Protein AF-A0A7K3YGV4-F1 (afdb_monomer)

Foldseek 3Di:
DQDQDVVQLVVLLVVLVPDDLVNQDDCCVVDVVVVVVVSVVSSVVSNVVRVCVSPPDDDDADAQLQPRHRDDPPDQADPPPRQGPDLVSLLVVVLQVVQVVVPHGSPDPVSVVVVVVCCVVPVPVSSVNSVCSNCVSHD

pLDDT: mean 88.01, std 10.4, range [35.41, 97.44]

Solvent-accessible surface area (backbone atoms only — not comparable to full-atom values): 8085 Å² total; per-residue (Å²): 130,71,76,69,60,61,67,60,50,50,50,53,41,48,63,57,69,64,68,50,82,86,74,51,59,76,65,30,74,80,32,67,68,55,41,52,53,51,50,53,52,49,40,53,47,48,53,46,52,54,52,52,58,43,63,52,77,76,82,77,68,56,56,39,72,67,76,62,50,77,44,60,97,83,53,49,48,39,90,88,78,62,48,31,69,38,69,68,42,23,45,52,51,50,45,45,49,54,21,53,76,72,76,52,52,62,85,37,66,70,53,45,53,52,50,50,48,48,47,70,78,37,48,68,62,47,51,52,52,32,45,51,60,46,49,73,27,67,128

Nearest PDB structures (foldseek):
  7xa2-assembly1_A-2  TM=2.616E-01  e=6.947E+00  Thermotoga maritima
  1c20-assembly1_A  TM=2.516E-01  e=6.573E+00  Drosophila melanogaster

Secondary structure (DSSP, 8-state):
-----HHHHHHHHHHHHT--GGG--GGGGT-HHHHHHHHHHHHHHHHHHHHHHHHSPPPPPPB-TTT-PBPPTT-SB-TTT--BSSHHHHHHHHHHHHHHHTT--TT-HHHHHHHHHHHHH-HHHHHHHHHHHHHTT--

Structure (mmCIF, N/CA/C/O backbone):
data_AF-A0A7K3YGV4-F1
#
_entry.id   AF-A0A7K3YGV4-F1
#
loop_
_atom_site.group_PDB
_atom_site.id
_atom_site.type_symbol
_atom_site.label_atom_id
_atom_site.label_alt_id
_atom_site.label_comp_id
_atom_site.label_asym_id
_atom_site.label_entity_id
_atom_site.label_seq_id
_atom_site.pdbx_PDB_ins_code
_atom_site.Cartn_x
_atom_site.Cartn_y
_atom_site.Cartn_z
_atom_site.occupancy
_atom_site.B_iso_or_equiv
_atom_site.auth_seq_id
_atom_site.auth_comp_id
_atom_site.auth_asym_id
_atom_site.auth_atom_id
_atom_site.pdbx_PDB_model_num
ATOM 1 N N . MET A 1 1 ? 3.813 -19.731 -18.645 1.00 57.69 1 MET A N 1
ATOM 2 C CA . MET A 1 1 ? 4.050 -18.917 -19.850 1.00 57.69 1 MET A CA 1
ATOM 3 C C . MET A 1 1 ? 3.757 -17.504 -19.403 1.00 57.69 1 MET A C 1
ATOM 5 O O . MET A 1 1 ? 2.639 -17.283 -18.956 1.00 57.69 1 MET A O 1
ATOM 9 N N . THR A 1 2 ? 4.775 -16.653 -19.318 1.00 68.69 2 THR A N 1
ATOM 10 C CA . THR A 1 2 ? 4.606 -15.238 -18.969 1.00 68.69 2 THR A CA 1
ATOM 11 C C . THR A 1 2 ? 3.756 -14.590 -20.057 1.00 68.69 2 THR A C 1
ATOM 13 O O . THR A 1 2 ? 3.995 -14.826 -21.244 1.00 68.69 2 THR A O 1
ATOM 16 N N . ASP A 1 3 ? 2.697 -13.891 -19.657 1.00 82.81 3 ASP A N 1
ATOM 17 C CA . ASP A 1 3 ? 1.787 -13.242 -20.598 1.00 82.81 3 ASP A CA 1
ATOM 18 C C . ASP A 1 3 ? 2.362 -11.866 -20.923 1.00 82.81 3 ASP A C 1
ATOM 20 O O . ASP A 1 3 ? 2.291 -10.939 -20.120 1.00 82.81 3 ASP A O 1
ATOM 24 N N . ILE A 1 4 ? 3.048 -11.776 -22.059 1.00 86.88 4 ILE A N 1
ATOM 25 C CA . ILE A 1 4 ? 3.662 -10.531 -22.510 1.00 86.88 4 ILE A CA 1
ATOM 26 C C . ILE A 1 4 ? 2.614 -9.759 -23.299 1.00 86.88 4 ILE A C 1
ATOM 28 O O . ILE A 1 4 ? 2.147 -10.222 -24.343 1.00 86.88 4 ILE A O 1
ATOM 32 N N . ASP A 1 5 ? 2.305 -8.545 -22.852 1.00 89.06 5 ASP A N 1
ATOM 33 C CA . ASP A 1 5 ? 1.502 -7.624 -23.646 1.00 89.06 5 ASP A CA 1
ATOM 34 C C . ASP A 1 5 ? 2.326 -7.073 -24.821 1.00 89.06 5 ASP A C 1
ATOM 36 O O . ASP A 1 5 ? 3.120 -6.134 -24.700 1.00 89.06 5 ASP A O 1
ATOM 40 N N . PHE A 1 6 ? 2.110 -7.663 -25.997 1.00 90.00 6 PHE A N 1
ATOM 41 C CA . PHE A 1 6 ? 2.748 -7.233 -27.236 1.00 90.00 6 PHE A CA 1
ATOM 42 C C . PHE A 1 6 ? 2.400 -5.789 -27.626 1.00 90.00 6 PHE A C 1
ATOM 44 O O . PHE A 1 6 ? 3.205 -5.151 -28.301 1.00 90.00 6 PHE A O 1
ATOM 51 N N . GLY A 1 7 ? 1.249 -5.250 -27.209 1.00 91.69 7 GLY A N 1
ATOM 52 C CA . GLY A 1 7 ? 0.890 -3.852 -27.457 1.00 91.69 7 GLY A CA 1
ATOM 53 C C . GLY A 1 7 ? 1.814 -2.892 -26.707 1.00 91.69 7 GLY A C 1
ATOM 54 O O . GLY A 1 7 ? 2.373 -1.969 -27.308 1.00 91.69 7 GLY A O 1
ATOM 55 N N . THR A 1 8 ? 2.048 -3.161 -25.421 1.00 90.06 8 THR A N 1
ATOM 56 C CA . THR A 1 8 ? 3.025 -2.434 -24.596 1.00 90.06 8 THR A CA 1
ATOM 57 C C . THR A 1 8 ? 4.443 -2.570 -25.151 1.00 90.06 8 THR A C 1
ATOM 59 O O . THR A 1 8 ? 5.137 -1.565 -25.305 1.00 90.06 8 THR A O 1
ATOM 62 N N . LEU A 1 9 ? 4.857 -3.782 -25.541 1.00 93.06 9 LEU A N 1
ATOM 63 C CA . LEU A 1 9 ? 6.179 -4.015 -26.131 1.00 93.06 9 LEU A CA 1
ATOM 64 C C . LEU A 1 9 ? 6.393 -3.210 -27.420 1.00 93.06 9 LEU A C 1
ATOM 66 O O . LEU A 1 9 ? 7.415 -2.543 -27.569 1.00 93.06 9 LEU A O 1
ATOM 70 N N . ILE A 1 10 ? 5.437 -3.268 -28.353 1.00 93.88 10 ILE A N 1
ATOM 71 C CA . ILE A 1 10 ? 5.524 -2.542 -29.626 1.00 93.88 10 ILE A CA 1
ATOM 72 C C . ILE A 1 10 ? 5.595 -1.038 -29.371 1.00 93.88 10 ILE A C 1
ATOM 74 O O . ILE A 1 10 ? 6.416 -0.367 -29.987 1.00 93.88 10 ILE A O 1
ATOM 78 N N . THR A 1 11 ? 4.785 -0.518 -28.448 1.00 92.62 11 THR A N 1
ATOM 79 C CA . THR A 1 11 ? 4.778 0.911 -28.103 1.00 92.62 11 THR A CA 1
ATOM 80 C C . THR A 1 11 ? 6.129 1.345 -27.534 1.00 92.62 11 THR A C 1
ATOM 82 O O . THR A 1 11 ? 6.739 2.268 -28.063 1.00 92.62 11 THR A O 1
ATOM 85 N N . ALA A 1 12 ? 6.657 0.616 -26.543 1.00 89.19 12 ALA A N 1
ATOM 86 C CA . ALA A 1 12 ? 7.948 0.916 -25.921 1.00 89.19 12 ALA A CA 1
ATOM 87 C C . ALA A 1 12 ? 9.115 0.883 -26.921 1.00 89.19 12 ALA A C 1
ATOM 89 O O . ALA A 1 12 ? 10.028 1.705 -26.845 1.00 89.19 12 ALA A O 1
ATOM 90 N N . VAL A 1 13 ? 9.089 -0.059 -27.870 1.00 91.88 13 VAL A N 1
ATOM 91 C CA . VAL A 1 13 ? 10.086 -0.123 -28.943 1.00 91.88 13 VAL A CA 1
ATOM 92 C C . VAL A 1 13 ? 9.915 1.052 -29.898 1.00 91.88 13 VAL A C 1
ATOM 94 O O . VAL A 1 13 ? 10.891 1.747 -30.154 1.00 91.88 13 VAL A O 1
ATOM 97 N N . VAL A 1 14 ? 8.706 1.300 -30.409 1.00 91.50 14 VAL A N 1
ATOM 98 C CA . VAL A 1 14 ? 8.433 2.372 -31.380 1.00 91.50 14 VAL A CA 1
ATOM 99 C C . VAL A 1 14 ? 8.782 3.751 -30.818 1.00 91.50 14 VAL A C 1
ATOM 101 O O . VAL A 1 14 ? 9.344 4.562 -31.548 1.00 91.50 14 VAL A O 1
ATOM 104 N N . ASP A 1 15 ? 8.531 4.001 -29.534 1.00 88.38 15 ASP A N 1
ATOM 105 C CA . ASP A 1 15 ? 8.928 5.244 -28.866 1.00 88.38 15 ASP A CA 1
ATOM 106 C C . ASP A 1 15 ? 10.445 5.463 -28.928 1.00 88.38 15 ASP A C 1
ATOM 108 O O . ASP A 1 15 ? 10.899 6.561 -29.241 1.00 88.38 15 ASP A O 1
ATOM 112 N N . GLU A 1 16 ? 11.238 4.409 -28.728 1.00 88.38 16 GLU A N 1
ATOM 113 C CA . GLU A 1 16 ? 12.695 4.475 -28.869 1.00 88.38 16 GLU A CA 1
ATOM 114 C C . GLU A 1 16 ? 13.137 4.536 -30.347 1.00 88.38 16 GLU A C 1
ATOM 116 O O . GLU A 1 16 ? 14.118 5.204 -30.680 1.00 88.38 16 GLU A O 1
ATOM 121 N N . MET A 1 17 ? 12.389 3.890 -31.258 1.00 85.19 17 MET A N 1
ATOM 122 C CA . MET A 1 17 ? 12.588 3.971 -32.716 1.00 85.19 17 MET A CA 1
ATOM 123 C C . MET A 1 17 ? 12.379 5.382 -33.273 1.00 85.19 17 MET A C 1
ATOM 125 O O . MET A 1 17 ? 13.014 5.747 -34.261 1.00 85.19 17 MET A O 1
ATOM 129 N N . ASN A 1 18 ? 11.519 6.179 -32.638 1.00 84.44 18 ASN A N 1
ATOM 130 C CA . ASN A 1 18 ? 11.187 7.542 -33.052 1.00 84.44 18 ASN A CA 1
ATOM 131 C C . ASN A 1 18 ? 12.241 8.590 -32.649 1.00 84.44 18 ASN A C 1
ATOM 133 O O . ASN A 1 18 ? 11.965 9.787 -32.735 1.00 84.44 18 ASN A O 1
ATOM 137 N N . CYS A 1 19 ? 13.446 8.160 -32.260 1.00 70.69 19 CYS A N 1
ATOM 138 C CA . CYS A 1 19 ? 14.567 9.045 -31.969 1.00 70.69 19 CYS A CA 1
ATOM 139 C C . CYS A 1 19 ? 14.876 9.972 -33.161 1.00 70.69 19 CYS A C 1
ATOM 141 O O . CYS A 1 19 ? 15.099 9.547 -34.299 1.00 70.69 19 CYS A O 1
ATOM 143 N N . THR A 1 20 ? 14.881 11.267 -32.885 1.00 74.81 20 THR A N 1
ATOM 144 C CA . THR A 1 20 ? 15.092 12.360 -33.829 1.00 74.81 20 THR A CA 1
ATOM 145 C C . THR A 1 20 ? 16.536 12.856 -33.785 1.00 74.81 20 THR A C 1
ATOM 147 O O . THR A 1 20 ? 17.250 12.706 -32.795 1.00 74.81 20 THR A O 1
ATOM 150 N N . THR A 1 21 ? 16.985 13.539 -34.841 1.00 68.50 21 THR A N 1
ATOM 151 C CA . THR A 1 21 ? 18.317 14.171 -34.869 1.00 68.50 21 THR A CA 1
ATOM 152 C C . THR A 1 21 ? 18.523 15.207 -33.758 1.00 68.50 21 THR A C 1
ATOM 154 O O . THR A 1 21 ? 19.659 15.442 -33.358 1.00 68.50 21 THR A O 1
ATOM 157 N N . SER A 1 22 ? 17.446 15.794 -33.224 1.00 75.88 22 SER A N 1
ATOM 158 C CA . SER A 1 22 ? 17.471 16.694 -32.061 1.00 75.88 22 SER A CA 1
ATOM 159 C C . SER A 1 22 ? 17.829 16.016 -30.735 1.00 75.88 22 SER A C 1
ATOM 161 O O . SER A 1 22 ? 18.135 16.716 -29.774 1.00 75.88 22 SER A O 1
ATOM 163 N N . GLU A 1 23 ? 17.800 14.685 -30.669 1.00 78.56 23 GLU A N 1
ATOM 164 C CA . GLU A 1 23 ? 18.091 13.900 -29.460 1.00 78.56 23 GLU A CA 1
ATOM 165 C C . GLU A 1 23 ? 19.508 13.301 -29.460 1.00 78.56 23 GLU A C 1
ATOM 167 O O . GLU A 1 23 ? 19.895 12.599 -28.516 1.00 78.56 23 GLU A O 1
ATOM 172 N N . LEU A 1 24 ? 20.289 13.592 -30.506 1.00 82.56 24 LEU A N 1
ATOM 173 C CA . LEU A 1 24 ? 21.719 13.306 -30.579 1.00 82.56 24 LEU A CA 1
ATOM 174 C C . LEU A 1 24 ? 22.493 14.325 -29.739 1.00 82.56 24 LEU A C 1
ATOM 176 O O . LEU A 1 24 ? 22.251 15.529 -29.835 1.00 82.56 24 LEU A O 1
ATOM 180 N N . PHE A 1 25 ? 23.459 13.861 -28.947 1.00 79.44 25 PHE A N 1
ATOM 181 C CA . PHE A 1 25 ? 24.257 14.737 -28.089 1.00 79.44 25 PHE A CA 1
ATOM 182 C C . PHE A 1 25 ? 25.757 14.460 -28.209 1.00 79.44 25 PHE A C 1
ATOM 184 O O . PHE A 1 25 ? 26.196 13.323 -28.362 1.00 79.44 25 PHE A O 1
ATOM 191 N N . GLY A 1 26 ? 26.562 15.520 -28.084 1.00 86.56 26 GLY A N 1
ATOM 192 C CA . GLY A 1 26 ? 28.023 15.421 -28.082 1.00 86.56 26 GLY A CA 1
ATOM 193 C C . GLY A 1 26 ? 28.565 14.770 -29.354 1.00 86.56 26 GLY A C 1
ATOM 194 O O . GLY A 1 26 ? 28.186 15.152 -30.462 1.00 86.56 26 GLY A O 1
ATOM 195 N N . ASP A 1 27 ? 29.427 13.772 -29.177 1.00 85.44 27 ASP A N 1
ATOM 196 C CA . ASP A 1 27 ? 30.122 13.080 -30.266 1.00 85.44 27 ASP A CA 1
ATOM 197 C C . ASP A 1 27 ? 29.158 12.344 -31.218 1.00 85.44 27 ASP A C 1
ATOM 199 O O . ASP A 1 27 ? 29.502 12.102 -32.373 1.00 85.44 27 ASP A O 1
ATOM 203 N N . GLU A 1 28 ? 27.921 12.064 -30.787 1.00 83.25 28 GLU A N 1
ATOM 204 C CA . GLU A 1 28 ? 26.877 11.419 -31.600 1.00 83.25 28 GLU A CA 1
ATOM 205 C C . GLU A 1 28 ? 26.431 12.276 -32.792 1.00 83.25 28 GLU A C 1
ATOM 207 O O . GLU A 1 28 ? 25.961 11.739 -33.793 1.00 83.25 28 GLU A O 1
ATOM 212 N N . LEU A 1 29 ? 26.589 13.604 -32.710 1.00 82.25 29 LEU A N 1
ATOM 213 C CA . LEU A 1 29 ? 26.282 14.522 -33.815 1.00 82.25 29 LEU A CA 1
ATOM 214 C C . LEU A 1 29 ? 27.289 14.404 -34.966 1.00 82.25 29 LEU A C 1
ATOM 216 O O . LEU A 1 29 ? 26.984 14.774 -36.099 1.00 82.25 29 LEU A O 1
ATOM 220 N N . THR A 1 30 ? 28.496 13.924 -34.669 1.00 85.69 30 THR A N 1
ATOM 221 C CA . THR A 1 30 ? 29.618 13.852 -35.613 1.00 85.69 30 THR A CA 1
ATOM 222 C C . THR A 1 30 ? 30.032 12.423 -35.953 1.00 85.69 30 THR A C 1
ATOM 224 O O . THR A 1 30 ? 30.677 12.217 -36.978 1.00 85.69 30 THR A O 1
ATOM 227 N N . ASP A 1 31 ? 29.643 11.448 -35.128 1.00 88.81 31 ASP A N 1
ATOM 228 C CA . ASP A 1 31 ? 29.902 10.021 -35.308 1.00 88.81 31 ASP A CA 1
ATOM 229 C C . ASP A 1 31 ? 28.579 9.223 -35.313 1.00 88.81 31 ASP A C 1
ATOM 231 O O . ASP A 1 31 ? 28.035 8.888 -34.251 1.00 88.81 31 ASP A O 1
ATOM 235 N N . PRO A 1 32 ? 28.053 8.881 -36.506 1.00 85.12 32 PRO A N 1
ATOM 236 C CA . PRO A 1 32 ? 26.834 8.089 -36.648 1.00 85.12 32 PRO A CA 1
ATOM 237 C C . PRO A 1 32 ? 26.910 6.710 -35.980 1.00 85.12 32 PRO A C 1
ATOM 239 O O . PRO A 1 32 ? 25.883 6.192 -35.536 1.00 85.12 32 PRO A O 1
ATOM 242 N N . ASP A 1 33 ? 28.101 6.115 -35.859 1.00 89.06 33 ASP A N 1
ATOM 243 C CA . ASP A 1 33 ? 28.248 4.804 -35.225 1.00 89.06 33 ASP A CA 1
ATOM 244 C C . ASP A 1 33 ? 27.963 4.886 -33.723 1.00 89.06 33 ASP A C 1
ATOM 246 O O . ASP A 1 33 ? 27.441 3.936 -33.128 1.00 89.06 33 ASP A O 1
ATOM 250 N N . LEU A 1 34 ? 28.280 6.020 -33.090 1.00 87.38 34 LEU A N 1
ATOM 251 C CA . LEU A 1 34 ? 27.977 6.249 -31.682 1.00 87.38 34 LEU A CA 1
ATOM 252 C C . LEU A 1 34 ? 26.469 6.424 -31.457 1.00 87.38 34 LEU A C 1
ATOM 254 O O . LEU A 1 34 ? 25.920 5.806 -30.539 1.00 87.38 34 LEU A O 1
ATOM 258 N N . ALA A 1 35 ? 25.795 7.161 -32.344 1.00 84.75 35 ALA A N 1
ATOM 259 C CA . ALA A 1 35 ? 24.340 7.308 -32.334 1.00 84.75 35 ALA A CA 1
ATOM 260 C C . ALA A 1 35 ? 23.633 5.946 -32.470 1.00 84.75 35 ALA A C 1
ATOM 262 O O . ALA A 1 35 ? 22.765 5.604 -31.663 1.00 84.75 35 ALA A O 1
ATOM 263 N N . VAL A 1 36 ? 24.068 5.110 -33.421 1.00 87.50 36 VAL A N 1
ATOM 264 C CA . VAL A 1 36 ? 23.529 3.752 -33.625 1.00 87.50 36 VAL A CA 1
ATOM 265 C C . VAL A 1 36 ? 23.784 2.849 -32.411 1.00 87.50 36 VAL A C 1
ATOM 267 O O . VAL A 1 36 ? 22.912 2.073 -32.012 1.00 87.50 36 VAL A O 1
ATOM 270 N N . LYS A 1 37 ? 24.958 2.943 -31.772 1.00 89.00 37 LYS A N 1
ATOM 271 C CA . LYS A 1 37 ? 25.264 2.176 -30.549 1.00 89.00 37 LYS A CA 1
ATOM 272 C C . LYS A 1 37 ? 24.361 2.562 -29.380 1.00 89.00 37 LYS A C 1
ATOM 274 O O . LYS A 1 37 ? 23.934 1.673 -28.641 1.00 89.00 37 LYS A O 1
ATOM 279 N N . ARG A 1 38 ? 24.092 3.856 -29.178 1.00 88.00 38 ARG A N 1
ATOM 280 C CA . ARG A 1 38 ? 23.158 4.323 -28.141 1.00 88.00 38 ARG A CA 1
ATOM 281 C C . ARG A 1 38 ? 21.742 3.851 -28.444 1.00 88.00 38 ARG A C 1
ATOM 283 O O . ARG A 1 38 ? 21.121 3.246 -27.578 1.00 88.00 38 ARG A O 1
ATOM 290 N N . TYR A 1 39 ? 21.288 4.045 -29.675 1.00 88.12 39 TYR A N 1
ATOM 291 C CA . TYR A 1 39 ? 19.982 3.594 -30.133 1.00 88.12 39 TYR A CA 1
ATOM 292 C C . TYR A 1 39 ? 19.741 2.105 -29.838 1.00 88.12 39 TYR A C 1
ATOM 294 O O . TYR A 1 39 ? 18.811 1.746 -29.117 1.00 88.12 39 TYR A O 1
ATOM 302 N N . ASN A 1 40 ? 20.642 1.231 -30.301 1.00 90.75 40 ASN A N 1
ATOM 303 C CA . ASN A 1 40 ? 20.522 -0.211 -30.075 1.00 90.75 40 ASN A CA 1
ATOM 304 C C . ASN A 1 40 ? 20.509 -0.562 -28.584 1.00 90.75 40 ASN A C 1
ATOM 306 O O . ASN A 1 40 ? 19.746 -1.425 -28.155 1.00 90.75 40 ASN A O 1
ATOM 310 N N . ARG A 1 41 ? 21.345 0.108 -27.782 1.00 92.00 41 ARG A N 1
ATOM 311 C CA . ARG A 1 41 ? 21.386 -0.089 -26.328 1.00 92.00 41 ARG A CA 1
ATOM 312 C C . ARG A 1 41 ? 20.039 0.231 -25.690 1.00 92.00 41 ARG A C 1
ATOM 314 O O . ARG A 1 41 ? 19.580 -0.556 -24.868 1.00 92.00 41 ARG A O 1
ATOM 321 N N . ASN A 1 42 ? 19.425 1.346 -26.069 1.00 91.81 42 ASN A N 1
ATOM 322 C CA . ASN A 1 42 ? 18.164 1.772 -25.486 1.00 91.81 42 ASN A CA 1
ATOM 323 C C . ASN A 1 42 ? 17.010 0.855 -25.900 1.00 91.81 42 ASN A C 1
ATOM 325 O O . ASN A 1 42 ? 16.276 0.400 -25.030 1.00 91.81 42 ASN A O 1
ATOM 329 N N . VAL A 1 43 ? 16.908 0.491 -27.185 1.00 92.62 43 VAL A N 1
ATOM 330 C CA . VAL A 1 43 ? 15.877 -0.447 -27.671 1.00 92.62 43 VAL A CA 1
ATOM 331 C C . VAL A 1 43 ? 15.979 -1.784 -26.936 1.00 92.62 43 VAL A C 1
ATOM 333 O O . VAL A 1 43 ? 14.982 -2.309 -26.446 1.00 92.62 43 VAL A O 1
ATOM 336 N N . ILE A 1 44 ? 17.196 -2.321 -26.796 1.00 94.19 44 ILE A N 1
ATOM 337 C CA . ILE A 1 44 ? 17.434 -3.552 -26.031 1.00 94.19 44 ILE A CA 1
ATOM 338 C C . ILE A 1 44 ? 17.044 -3.370 -24.557 1.00 94.19 44 ILE A C 1
ATOM 340 O O . ILE A 1 44 ? 16.488 -4.291 -23.963 1.00 94.19 44 ILE A O 1
ATOM 344 N N . GLY A 1 45 ? 17.334 -2.207 -23.967 1.00 93.25 45 GLY A N 1
ATOM 345 C CA . GLY A 1 45 ? 16.933 -1.857 -22.604 1.00 93.25 45 GLY A CA 1
ATOM 346 C C . GLY A 1 45 ? 15.416 -1.892 -22.423 1.00 93.25 45 GLY A C 1
ATOM 347 O O . GLY A 1 45 ? 14.936 -2.624 -21.566 1.00 93.25 45 GLY A O 1
ATOM 348 N N . ARG A 1 46 ? 14.667 -1.209 -23.296 1.00 92.25 46 ARG A N 1
ATOM 349 C CA . ARG A 1 46 ? 13.196 -1.186 -23.272 1.00 92.25 46 ARG A CA 1
ATOM 350 C C . ARG A 1 46 ? 12.578 -2.565 -23.420 1.00 92.25 46 ARG A C 1
ATOM 352 O O . ARG A 1 46 ? 11.643 -2.900 -22.703 1.00 92.25 46 ARG A O 1
ATOM 359 N N . ILE A 1 47 ? 13.113 -3.380 -24.329 1.00 92.75 47 ILE A N 1
ATOM 360 C CA . ILE A 1 47 ? 12.661 -4.763 -24.482 1.00 92.75 47 ILE A CA 1
ATOM 361 C C . ILE A 1 47 ? 12.872 -5.509 -23.163 1.00 92.75 47 ILE A C 1
ATOM 363 O O . ILE A 1 47 ? 11.930 -6.103 -22.658 1.00 92.75 47 ILE A O 1
ATOM 367 N N . ARG A 1 48 ? 14.068 -5.445 -22.567 1.00 93.44 48 ARG A N 1
ATOM 368 C CA . ARG A 1 48 ? 14.338 -6.124 -21.290 1.00 93.44 48 ARG A CA 1
ATOM 369 C C . ARG A 1 48 ? 13.397 -5.677 -20.180 1.00 93.44 48 ARG A C 1
ATOM 371 O O . ARG A 1 48 ? 12.832 -6.544 -19.539 1.00 93.44 48 ARG A O 1
ATOM 378 N N . GLU A 1 49 ? 13.163 -4.376 -20.024 1.00 90.94 49 GLU A N 1
ATOM 379 C CA . GLU A 1 49 ? 12.235 -3.840 -19.017 1.00 90.94 49 GLU A CA 1
ATOM 380 C C . GLU A 1 49 ? 10.838 -4.472 -19.119 1.00 90.94 49 GLU A C 1
ATOM 382 O O . GLU A 1 49 ? 10.275 -4.887 -18.110 1.00 90.94 49 GLU A O 1
ATOM 387 N N . VAL A 1 50 ? 10.294 -4.608 -20.334 1.00 90.81 50 VAL A N 1
ATOM 388 C CA . VAL A 1 50 ? 8.970 -5.220 -20.549 1.00 90.81 50 VAL A CA 1
ATOM 389 C C . VAL A 1 50 ? 8.961 -6.705 -20.181 1.00 90.81 50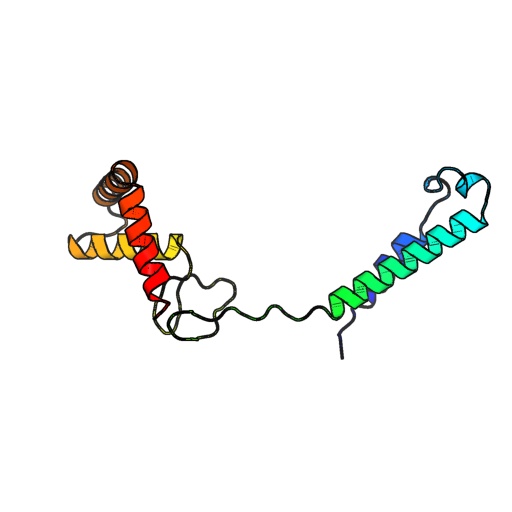 VAL A C 1
ATOM 391 O O . VAL A 1 50 ? 7.996 -7.193 -19.596 1.00 90.81 50 VAL A O 1
ATOM 394 N N . PHE A 1 51 ? 10.021 -7.439 -20.523 1.00 90.44 51 PHE A N 1
ATOM 395 C CA . PHE A 1 51 ? 10.128 -8.857 -20.174 1.00 90.44 51 PHE A CA 1
ATOM 396 C C . PHE A 1 51 ? 10.366 -9.063 -18.671 1.00 90.44 51 PHE A C 1
ATOM 398 O O . PHE A 1 51 ? 9.756 -9.956 -18.091 1.00 90.44 51 PHE A O 1
ATOM 405 N N . ASP A 1 52 ? 11.194 -8.225 -18.045 1.00 89.81 52 ASP A N 1
ATOM 406 C CA . ASP A 1 52 ? 11.471 -8.259 -16.608 1.00 89.81 52 ASP A CA 1
ATOM 407 C C . ASP A 1 52 ? 10.191 -7.973 -15.800 1.00 89.81 52 ASP A C 1
ATOM 409 O O . ASP A 1 52 ? 9.920 -8.670 -14.824 1.00 89.81 52 ASP A O 1
ATOM 413 N N . GLU A 1 53 ? 9.361 -7.016 -16.234 1.00 86.12 53 GLU A N 1
ATOM 414 C CA . GLU A 1 53 ? 8.041 -6.750 -15.640 1.00 86.12 53 GLU A CA 1
ATOM 415 C C . GLU A 1 53 ? 7.088 -7.945 -15.811 1.00 86.12 53 GLU A C 1
ATOM 417 O O . GLU A 1 53 ? 6.421 -8.354 -14.864 1.00 86.12 53 GLU A O 1
ATOM 422 N N . ALA A 1 54 ? 7.050 -8.562 -16.998 1.00 85.50 54 ALA A N 1
ATOM 423 C CA . ALA A 1 54 ? 6.197 -9.724 -17.260 1.00 85.50 54 ALA A CA 1
ATOM 424 C C . ALA A 1 54 ? 6.616 -10.979 -16.470 1.00 85.50 54 ALA A C 1
ATOM 426 O O . ALA A 1 54 ? 5.796 -11.871 -16.233 1.00 85.50 54 ALA A O 1
ATOM 427 N N . GLU A 1 55 ? 7.891 -11.076 -16.092 1.00 85.19 55 GLU A N 1
ATOM 428 C CA . GLU A 1 55 ? 8.446 -12.172 -15.294 1.00 85.19 55 GLU A CA 1
ATOM 429 C C . GLU A 1 55 ? 8.502 -11.851 -13.792 1.00 85.19 55 GLU A C 1
ATOM 431 O O . GLU A 1 55 ? 8.781 -12.740 -12.979 1.00 85.19 55 GLU A O 1
ATOM 436 N N . ALA A 1 56 ? 8.176 -10.616 -13.397 1.00 82.44 56 ALA A N 1
ATOM 437 C CA . ALA A 1 56 ? 8.114 -10.225 -12.000 1.00 82.44 56 ALA A CA 1
ATOM 438 C C . ALA A 1 56 ? 7.126 -11.135 -11.243 1.00 82.44 56 ALA A C 1
ATOM 440 O O . ALA A 1 56 ? 5.979 -11.323 -11.666 1.00 82.44 56 ALA A O 1
ATOM 441 N N . PRO A 1 57 ? 7.544 -11.744 -10.117 1.00 76.38 57 PRO A N 1
ATOM 442 C CA . PRO A 1 57 ? 6.663 -12.612 -9.359 1.00 76.38 57 PRO A CA 1
ATOM 443 C C . PRO A 1 57 ? 5.471 -11.807 -8.844 1.00 76.38 57 PRO A C 1
ATOM 445 O O . PRO A 1 57 ? 5.638 -10.719 -8.289 1.00 76.38 57 PRO A O 1
ATOM 448 N N . ALA A 1 58 ? 4.270 -12.374 -8.985 1.00 75.44 58 ALA A N 1
ATOM 449 C CA . ALA A 1 58 ? 3.070 -11.787 -8.406 1.00 75.44 58 ALA A CA 1
ATOM 450 C C . ALA A 1 58 ? 3.289 -11.514 -6.902 1.00 75.44 58 ALA A C 1
ATOM 452 O O . ALA A 1 58 ? 3.906 -12.347 -6.221 1.00 75.44 58 ALA A O 1
ATOM 453 N N . PRO A 1 59 ? 2.783 -10.388 -6.364 1.00 78.00 59 PRO A N 1
ATOM 454 C CA . PRO A 1 59 ? 2.888 -10.092 -4.944 1.00 78.00 59 PRO A CA 1
ATOM 455 C C . PRO A 1 59 ? 2.355 -11.266 -4.122 1.00 78.00 59 PRO A C 1
ATOM 457 O O . PRO A 1 59 ? 1.220 -11.709 -4.308 1.00 78.00 59 PRO A O 1
ATOM 460 N N . VAL A 1 60 ? 3.177 -11.795 -3.213 1.00 81.00 60 VAL A N 1
ATOM 461 C CA . VAL A 1 60 ? 2.718 -12.837 -2.292 1.00 81.00 60 VAL A CA 1
ATOM 462 C C . VAL A 1 60 ? 1.785 -12.169 -1.283 1.00 81.00 60 VAL A C 1
ATOM 464 O O . VAL A 1 60 ? 2.225 -11.253 -0.581 1.00 81.00 60 VAL A O 1
ATOM 467 N N . PRO A 1 61 ? 0.510 -12.588 -1.190 1.00 84.06 61 PRO A N 1
ATOM 468 C CA . PRO A 1 61 ? -0.424 -11.954 -0.278 1.00 84.06 61 PRO A CA 1
ATOM 469 C C . PRO A 1 61 ? 0.049 -12.154 1.169 1.00 84.06 61 PRO A C 1
ATOM 471 O O . PRO A 1 61 ? 0.472 -13.259 1.534 1.00 84.06 61 PRO A O 1
ATOM 474 N N . PRO A 1 62 ? 0.002 -11.108 2.013 1.00 88.12 62 PRO A N 1
ATOM 475 C CA . PRO A 1 62 ? 0.492 -11.205 3.377 1.00 88.12 62 PRO A CA 1
ATOM 476 C C . PRO A 1 62 ? -0.362 -12.178 4.193 1.00 88.12 62 PRO A C 1
ATOM 478 O O . PRO A 1 62 ? -1.552 -12.360 3.945 1.00 88.12 62 PRO A O 1
ATOM 481 N N . THR A 1 63 ? 0.231 -12.794 5.212 1.00 91.62 63 THR A N 1
ATOM 482 C CA . THR A 1 63 ? -0.479 -13.689 6.135 1.00 91.62 63 THR A CA 1
ATOM 483 C C . THR A 1 63 ? -0.641 -13.045 7.502 1.00 91.62 63 THR A C 1
ATOM 485 O O . THR A 1 63 ? 0.262 -12.370 7.991 1.00 91.62 63 THR A O 1
ATOM 488 N N . CYS A 1 64 ? -1.769 -13.296 8.161 1.00 91.06 64 CYS A N 1
ATOM 489 C CA . CYS A 1 64 ? -2.011 -12.856 9.527 1.00 91.06 64 CYS A CA 1
ATOM 490 C C . CYS A 1 64 ? -0.975 -13.462 10.478 1.00 91.06 64 CYS A C 1
ATOM 492 O O . CYS A 1 64 ? -0.942 -14.681 10.644 1.00 91.06 64 CYS A O 1
ATOM 494 N N . SER A 1 65 ? -0.206 -12.622 11.169 1.00 86.81 65 SER A N 1
ATOM 495 C CA . SER A 1 65 ? 0.807 -13.076 12.131 1.00 86.81 65 SER A CA 1
ATOM 496 C C . SER A 1 65 ? 0.215 -13.902 13.280 1.00 86.81 65 SER A C 1
ATOM 498 O O . SER A 1 65 ? 0.870 -14.809 13.775 1.00 86.81 65 SER A O 1
ATOM 500 N N . ASN A 1 66 ? -1.045 -13.642 13.657 1.00 88.12 66 ASN A N 1
ATOM 501 C CA . ASN A 1 66 ? -1.705 -14.330 14.768 1.00 88.12 66 ASN A CA 1
ATOM 502 C C . ASN A 1 66 ? -2.226 -15.733 14.400 1.00 88.12 66 ASN A C 1
ATOM 504 O O . ASN A 1 66 ? -2.169 -16.657 15.202 1.00 88.12 66 ASN A O 1
ATOM 508 N N . CYS A 1 67 ? -2.809 -15.900 13.207 1.00 91.62 67 CYS A N 1
ATOM 509 C CA . CYS A 1 67 ? -3.535 -17.132 12.861 1.00 91.62 67 CYS A CA 1
ATOM 510 C C . CYS A 1 67 ? -3.153 -17.763 11.515 1.00 91.62 67 CYS A C 1
ATOM 512 O O . CYS A 1 67 ? -3.745 -18.775 11.132 1.00 91.62 67 CYS A O 1
ATOM 514 N N . GLY A 1 68 ? -2.223 -17.158 10.774 1.00 90.94 68 GLY A N 1
ATOM 515 C CA . GLY A 1 68 ? -1.707 -17.657 9.498 1.00 90.94 68 GLY A CA 1
ATOM 516 C C . GLY A 1 68 ? -2.646 -17.524 8.296 1.00 90.94 68 GLY A C 1
ATOM 517 O O . GLY A 1 68 ? -2.299 -17.982 7.213 1.00 90.94 68 GLY A O 1
ATOM 518 N N . MET A 1 69 ? -3.834 -16.923 8.439 1.00 93.00 69 MET A N 1
ATOM 519 C CA . MET A 1 69 ? -4.742 -16.731 7.300 1.00 93.00 69 MET A CA 1
ATOM 520 C C . MET A 1 69 ? -4.150 -15.755 6.275 1.00 93.00 69 MET A C 1
ATOM 522 O O . MET A 1 69 ? -3.663 -14.694 6.658 1.00 93.00 69 MET A O 1
ATOM 526 N N . VAL A 1 70 ? -4.265 -16.087 4.988 1.00 93.25 70 VAL A N 1
ATOM 527 C CA . VAL A 1 70 ? -3.950 -15.181 3.874 1.00 93.25 70 VAL A CA 1
ATOM 528 C C . VAL A 1 70 ? -4.889 -13.974 3.903 1.00 93.25 70 VAL A C 1
ATOM 530 O O . VAL A 1 70 ? -6.109 -14.125 3.965 1.00 93.25 70 VAL A O 1
ATOM 533 N N . LEU A 1 71 ? -4.312 -12.780 3.892 1.00 92.12 71 LEU A N 1
ATOM 534 C CA . LEU A 1 71 ? -5.014 -11.509 3.985 1.00 92.12 71 LEU A CA 1
ATOM 535 C C . L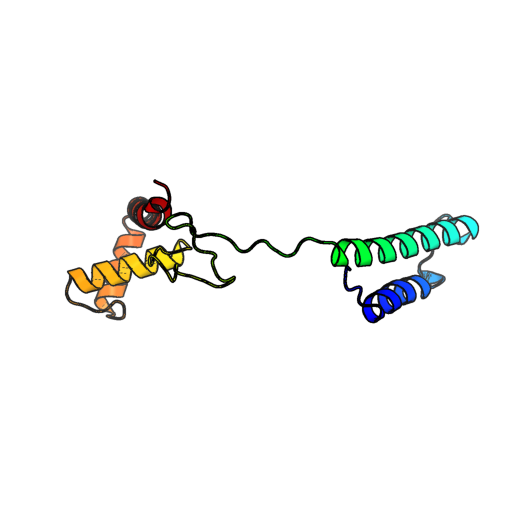EU A 1 71 ? -5.307 -10.963 2.587 1.00 92.12 71 LEU A C 1
ATOM 537 O O . LEU A 1 71 ? -4.506 -11.117 1.668 1.00 92.12 71 LEU A O 1
ATOM 541 N N . GLY A 1 72 ? -6.452 -10.296 2.441 1.00 87.00 72 GLY A N 1
ATOM 542 C CA . GLY A 1 72 ? -6.720 -9.485 1.255 1.00 87.00 72 GLY A CA 1
ATOM 543 C C . GLY A 1 72 ? -5.863 -8.218 1.253 1.00 87.00 72 GLY A C 1
ATOM 544 O O . GLY A 1 72 ? -5.505 -7.716 2.318 1.00 87.00 72 GLY A O 1
ATOM 545 N N . GLU A 1 73 ? -5.585 -7.676 0.067 1.00 83.06 73 GLU A N 1
ATOM 546 C CA . GLU A 1 73 ? -4.703 -6.511 -0.134 1.00 83.06 73 GLU A CA 1
ATOM 547 C C . GLU A 1 73 ? -5.107 -5.282 0.695 1.00 83.06 73 GLU A C 1
ATOM 549 O O . GLU A 1 73 ? -4.255 -4.527 1.154 1.00 83.06 73 GLU A O 1
ATOM 554 N N . THR A 1 74 ? -6.407 -5.101 0.931 1.00 86.06 74 THR A N 1
ATOM 555 C CA . THR A 1 74 ? -6.975 -3.950 1.651 1.00 86.06 74 THR A CA 1
ATOM 556 C C . THR A 1 74 ? -7.549 -4.316 3.024 1.00 86.06 74 THR A C 1
ATOM 558 O O . THR A 1 74 ? -8.287 -3.534 3.630 1.00 86.06 74 THR A O 1
ATOM 561 N N . ALA A 1 75 ? -7.246 -5.513 3.540 1.00 88.94 75 ALA A N 1
ATOM 562 C CA . ALA A 1 75 ? -7.796 -5.977 4.808 1.00 88.94 75 ALA A CA 1
ATOM 563 C C . A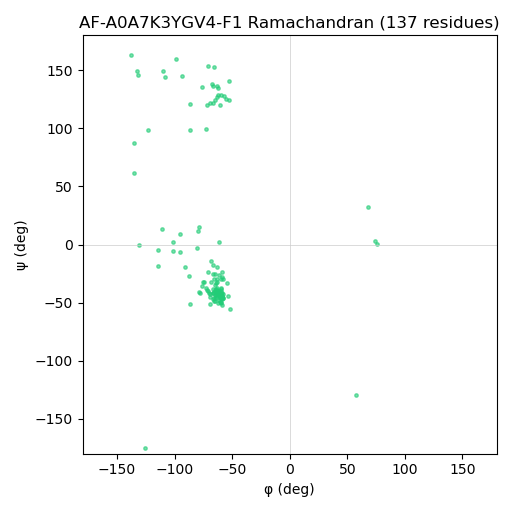LA A 1 75 ? -7.267 -5.141 5.989 1.00 88.94 75 ALA A C 1
ATOM 565 O O . ALA A 1 75 ? -6.069 -5.099 6.255 1.00 88.94 75 ALA A O 1
ATOM 566 N N . ARG A 1 76 ? -8.180 -4.520 6.751 1.00 92.31 76 ARG A N 1
ATOM 567 C CA . ARG A 1 76 ? -7.856 -3.803 8.004 1.00 92.31 76 ARG A CA 1
ATOM 568 C C . ARG A 1 76 ? -7.855 -4.715 9.234 1.00 92.31 76 ARG A C 1
ATOM 570 O O . ARG A 1 76 ? -7.136 -4.457 10.195 1.00 92.31 76 ARG A O 1
ATOM 577 N N . PHE A 1 77 ? -8.635 -5.794 9.187 1.00 93.31 77 PHE A N 1
ATOM 578 C CA . PHE A 1 77 ? -8.748 -6.809 10.235 1.00 93.31 77 PHE A CA 1
ATOM 579 C C . PHE A 1 77 ? -8.660 -8.205 9.621 1.00 93.31 77 PHE A C 1
ATOM 581 O O . PHE A 1 77 ? -9.103 -8.426 8.492 1.00 93.31 77 PHE A O 1
ATOM 588 N N . CYS A 1 78 ? -8.129 -9.170 10.370 1.00 93.19 78 CYS A N 1
ATOM 589 C CA . CYS A 1 78 ? -8.170 -10.565 9.959 1.00 93.19 78 CYS A CA 1
ATOM 590 C C . CYS A 1 78 ? -9.608 -11.092 10.030 1.00 93.19 78 CYS A C 1
ATOM 592 O O . CYS A 1 78 ? -10.204 -11.139 11.104 1.00 93.19 78 CYS A O 1
ATOM 594 N N . SER A 1 79 ? -10.145 -11.571 8.909 1.00 92.12 79 SER A N 1
ATOM 595 C CA . SER A 1 79 ? -11.498 -12.140 8.839 1.00 92.12 79 SER A CA 1
ATOM 596 C C . SER A 1 79 ? -11.664 -13.446 9.624 1.00 92.12 79 SER A C 1
ATOM 598 O O . SER A 1 79 ? -12.789 -13.826 9.935 1.00 92.12 79 SER A O 1
ATOM 600 N N . ARG A 1 80 ? -10.564 -14.131 9.975 1.00 93.50 80 ARG A N 1
ATOM 601 C CA . ARG A 1 80 ? -10.598 -15.356 10.792 1.00 93.50 80 ARG A CA 1
ATOM 602 C C . ARG A 1 80 ? -10.585 -15.089 12.286 1.00 93.50 80 ARG A C 1
ATOM 604 O O . ARG A 1 80 ? -11.375 -15.682 13.007 1.00 93.50 80 ARG A O 1
ATOM 611 N N . CYS A 1 81 ? -9.632 -14.286 12.757 1.00 92.50 81 CYS A N 1
ATOM 612 C CA . CYS A 1 81 ? -9.377 -14.118 14.191 1.00 92.50 81 CYS A CA 1
ATOM 613 C C . CYS A 1 81 ? -9.676 -12.710 14.720 1.00 92.50 81 CYS A C 1
ATOM 615 O O . CYS A 1 81 ? -9.564 -12.488 15.920 1.00 92.50 81 CYS A O 1
ATOM 617 N N . GLY A 1 82 ? -10.036 -11.757 13.856 1.00 90.62 82 GLY A N 1
ATOM 618 C CA . GLY A 1 82 ? -10.359 -10.380 14.241 1.00 90.62 82 GLY A CA 1
ATOM 619 C C . GLY A 1 82 ? -9.153 -9.503 14.582 1.00 90.62 82 GLY A C 1
ATOM 620 O O . GLY A 1 82 ? -9.337 -8.337 14.917 1.00 90.62 82 GLY A O 1
ATOM 621 N N . THR A 1 83 ? -7.921 -10.021 14.494 1.00 91.88 83 THR A N 1
ATOM 622 C CA . THR A 1 83 ? -6.711 -9.239 14.788 1.00 91.88 83 THR A CA 1
ATOM 623 C C . THR A 1 83 ? -6.605 -8.025 13.857 1.00 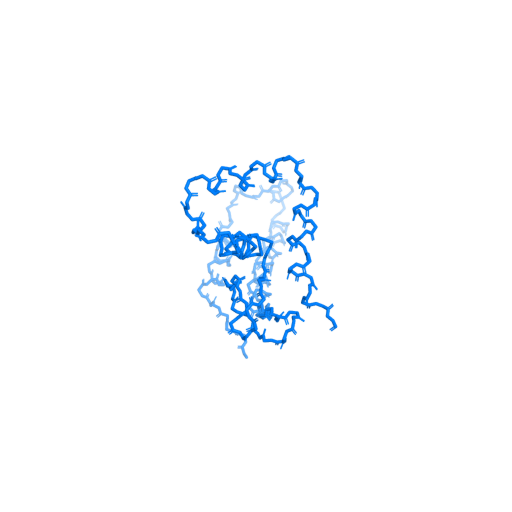91.88 83 THR A C 1
ATOM 625 O O . THR A 1 83 ? -6.688 -8.210 12.637 1.00 91.88 83 THR A O 1
ATOM 628 N N . PRO A 1 84 ? -6.406 -6.804 14.389 1.00 93.50 84 PRO A N 1
ATOM 629 C CA . PRO A 1 84 ? -6.169 -5.622 13.569 1.00 93.50 84 PRO A CA 1
ATOM 630 C C . PRO A 1 84 ? -4.817 -5.720 12.860 1.00 93.50 84 PRO A C 1
ATOM 632 O O . PRO A 1 84 ? -3.824 -6.155 13.440 1.00 93.50 84 PRO A O 1
ATOM 635 N N . LEU A 1 85 ? -4.790 -5.320 11.592 1.00 91.19 85 LEU A N 1
ATOM 636 C CA . LEU A 1 85 ? -3.636 -5.471 10.699 1.00 91.19 85 LEU A CA 1
ATOM 637 C C . LEU A 1 85 ? -2.838 -4.173 10.532 1.00 91.19 85 LEU A C 1
ATOM 639 O O . LEU A 1 85 ? -1.776 -4.174 9.917 1.00 91.19 85 LEU A O 1
ATOM 643 N N . SER A 1 86 ? -3.330 -3.074 11.104 1.00 90.56 86 SER A N 1
ATOM 644 C CA . SER A 1 86 ? -2.647 -1.785 11.148 1.00 90.56 86 SER A CA 1
ATOM 645 C C . SER A 1 86 ? -2.788 -1.136 12.521 1.00 90.56 86 SER A C 1
ATOM 647 O O . SER A 1 86 ? -3.658 -1.499 13.317 1.00 90.56 86 SER A O 1
ATOM 649 N N . VAL A 1 87 ? -1.925 -0.154 12.787 1.00 90.19 87 VAL A N 1
ATOM 650 C CA . VAL A 1 87 ? -1.987 0.674 14.000 1.00 90.19 87 VAL A CA 1
ATOM 651 C C . VAL A 1 87 ? -3.332 1.397 14.079 1.00 90.19 87 VAL A C 1
ATOM 653 O O . VAL A 1 87 ? -3.978 1.339 15.117 1.00 90.19 87 VAL A O 1
ATOM 656 N N . ASP A 1 88 ? -3.809 1.966 12.970 1.00 91.81 88 ASP A N 1
ATOM 657 C CA . ASP A 1 88 ? -5.100 2.664 12.924 1.00 91.81 88 ASP A CA 1
ATOM 658 C C . ASP A 1 88 ? -6.279 1.725 13.211 1.00 91.81 88 ASP A C 1
ATOM 660 O O . ASP A 1 88 ? -7.202 2.077 13.937 1.00 91.81 88 ASP A O 1
ATOM 664 N N . ALA A 1 89 ? -6.250 0.497 12.680 1.00 92.81 89 ALA A N 1
ATOM 665 C CA . ALA A 1 89 ? -7.280 -0.500 12.970 1.00 92.81 89 ALA A CA 1
ATOM 666 C C . ALA A 1 89 ? -7.271 -0.923 14.451 1.00 92.81 89 ALA A C 1
ATOM 668 O O . ALA A 1 89 ? -8.324 -1.179 15.034 1.00 92.81 89 ALA A O 1
ATOM 669 N N . ALA A 1 90 ? -6.092 -0.990 15.074 1.00 93.19 90 ALA A N 1
ATOM 670 C CA . ALA A 1 90 ? -5.966 -1.285 16.498 1.00 93.19 90 ALA A CA 1
ATOM 671 C C . ALA A 1 90 ? -6.403 -0.111 17.386 1.00 93.19 90 ALA A C 1
ATOM 673 O O . ALA A 1 90 ? -7.031 -0.340 18.418 1.00 93.19 90 ALA A O 1
ATOM 674 N N . ASP A 1 91 ? -6.117 1.124 16.976 1.00 94.12 91 ASP A N 1
ATOM 675 C CA . ASP A 1 91 ? -6.582 2.346 17.633 1.00 94.12 91 ASP A CA 1
ATOM 676 C C . ASP A 1 91 ? -8.116 2.437 17.635 1.00 94.12 91 ASP A C 1
ATOM 678 O O . ASP A 1 91 ? -8.726 2.640 18.688 1.00 94.12 91 ASP A O 1
ATOM 682 N N . GLU A 1 92 ? -8.743 2.200 16.479 1.00 93.25 92 GLU A N 1
ATOM 683 C CA . GLU A 1 92 ? -10.201 2.144 16.339 1.00 93.25 92 GLU A CA 1
ATOM 684 C C . GLU A 1 92 ? -10.811 1.035 17.209 1.00 93.25 92 GLU A C 1
ATOM 686 O O . GLU A 1 92 ? -11.798 1.267 17.911 1.00 93.25 92 GLU A O 1
ATOM 691 N N . LEU A 1 93 ? -10.205 -0.158 17.217 1.00 93.06 93 LEU A N 1
ATOM 692 C CA . LEU A 1 93 ? -10.667 -1.280 18.038 1.00 93.06 93 LEU A CA 1
ATOM 693 C C . LEU A 1 93 ? -10.592 -0.963 19.538 1.00 93.06 93 LEU A C 1
ATOM 695 O O . LEU A 1 93 ? -11.508 -1.301 20.291 1.00 93.06 93 LEU A O 1
ATOM 699 N N . LEU A 1 94 ? -9.514 -0.310 19.980 1.00 93.88 94 LEU A N 1
ATOM 700 C CA . LEU A 1 94 ? -9.354 0.111 21.369 1.00 93.88 94 LEU A CA 1
ATOM 701 C C . LEU A 1 94 ? -10.402 1.164 21.751 1.00 93.88 94 LEU A C 1
ATOM 703 O O . LEU A 1 94 ? -11.018 1.052 22.811 1.00 93.88 94 LEU A O 1
ATOM 707 N N . ALA A 1 95 ? -10.650 2.146 20.882 1.00 94.56 95 ALA A N 1
ATOM 708 C CA . ALA A 1 95 ? -11.681 3.159 21.094 1.00 94.56 95 ALA A CA 1
ATOM 709 C C . ALA A 1 95 ? -13.085 2.540 21.208 1.00 94.56 95 ALA A C 1
ATOM 711 O O . ALA A 1 95 ? -13.832 2.880 22.128 1.00 94.56 95 ALA A O 1
ATOM 712 N N . ASP A 1 96 ? -13.426 1.591 20.328 1.00 94.75 96 ASP A N 1
ATOM 713 C CA . ASP A 1 96 ? -14.694 0.853 20.384 1.00 94.75 96 ASP A CA 1
ATOM 714 C C . ASP A 1 96 ? -14.843 0.060 21.682 1.00 94.75 96 ASP A C 1
ATOM 716 O O . ASP A 1 96 ? -15.901 0.073 22.322 1.00 94.75 96 ASP A O 1
ATOM 720 N N . ARG A 1 97 ? -13.762 -0.587 22.127 1.00 94.50 97 ARG A N 1
ATOM 721 C CA . ARG A 1 97 ? -13.783 -1.349 23.371 1.00 94.50 97 ARG A CA 1
ATOM 722 C C . ARG A 1 97 ? -13.981 -0.456 24.594 1.00 94.50 97 ARG A C 1
ATOM 724 O O . ARG A 1 97 ? -14.839 -0.760 25.419 1.00 94.50 97 ARG A O 1
ATOM 731 N N . LEU A 1 98 ? -13.254 0.656 24.677 1.00 95.25 98 LEU A N 1
ATOM 732 C CA . LEU A 1 98 ? -13.391 1.619 25.770 1.00 95.25 98 LEU A CA 1
ATOM 733 C C . LEU A 1 98 ? -14.791 2.239 25.812 1.00 95.25 98 LEU A C 1
ATOM 735 O O . LEU A 1 98 ? -15.354 2.385 26.895 1.00 95.25 98 LEU A O 1
ATOM 739 N N . ALA A 1 99 ? -15.378 2.557 24.654 1.00 96.25 99 ALA A N 1
ATOM 740 C CA . ALA A 1 99 ? -16.741 3.075 24.581 1.00 96.25 99 ALA A CA 1
ATOM 741 C C . ALA A 1 99 ? -17.755 2.077 25.163 1.00 96.25 99 ALA A C 1
ATOM 743 O O . ALA A 1 99 ? -18.595 2.453 25.982 1.00 96.25 99 ALA A O 1
ATOM 744 N N . LYS A 1 100 ? -17.637 0.793 24.799 1.00 95.06 100 LYS A N 1
ATOM 745 C CA . LYS A 1 100 ? -18.482 -0.283 25.341 1.00 95.06 100 LYS A CA 1
ATOM 746 C C . LYS A 1 100 ? -18.325 -0.436 26.851 1.00 95.06 100 LYS A C 1
ATOM 748 O O . LYS A 1 100 ? -19.333 -0.570 27.542 1.00 95.06 100 LYS A O 1
ATOM 753 N N . ASP A 1 101 ? -17.097 -0.381 27.360 1.00 96.25 101 ASP A N 1
ATOM 754 C CA . ASP A 1 101 ? -16.817 -0.553 28.789 1.00 96.25 101 ASP A CA 1
ATOM 755 C C . ASP A 1 101 ? -17.411 0.588 29.646 1.00 96.25 101 ASP A C 1
ATOM 757 O O . ASP A 1 101 ? -17.820 0.350 30.781 1.00 96.25 101 ASP A O 1
ATOM 761 N N . VAL A 1 102 ? -17.546 1.805 29.098 1.00 94.44 102 VAL A N 1
ATOM 762 C CA . VAL A 1 102 ? -18.219 2.940 29.770 1.00 94.44 102 VAL A CA 1
ATOM 763 C C . VAL A 1 102 ? -19.696 3.107 29.379 1.00 94.44 102 VAL A C 1
ATOM 765 O O . VAL A 1 102 ? -20.321 4.103 29.741 1.00 94.44 102 VAL A O 1
ATOM 768 N N . GLY A 1 103 ? -20.272 2.149 28.644 1.00 95.38 103 GLY A N 1
ATOM 769 C CA . GLY A 1 103 ? -21.687 2.156 28.262 1.00 95.38 103 GLY A CA 1
ATOM 770 C C . GLY A 1 103 ? -22.076 3.263 27.274 1.00 95.38 103 GLY A C 1
ATOM 771 O O . GLY A 1 103 ? -23.198 3.764 27.330 1.00 95.38 103 GLY A O 1
ATOM 772 N N . THR A 1 104 ? -21.165 3.664 26.384 1.00 95.81 104 THR A N 1
ATOM 773 C CA . THR A 1 104 ? -21.394 4.683 25.345 1.00 95.81 104 THR A CA 1
ATOM 774 C C . THR A 1 104 ? -21.054 4.159 23.944 1.00 95.81 104 THR A C 1
ATOM 776 O O . THR A 1 104 ? -20.746 2.983 23.757 1.00 95.81 104 THR A O 1
ATOM 779 N N . THR A 1 105 ? -21.128 5.031 22.937 1.00 92.88 105 THR A N 1
ATOM 780 C CA . THR A 1 105 ? -20.731 4.749 21.550 1.00 92.88 105 THR A CA 1
ATOM 781 C C . THR A 1 105 ? -19.464 5.521 21.171 1.00 92.88 105 THR A C 1
ATOM 783 O O . THR A 1 105 ? -19.303 6.655 21.629 1.00 92.88 105 THR A O 1
ATOM 786 N N . PRO A 1 106 ? -18.612 4.998 20.270 1.00 90.94 106 PRO A N 1
ATOM 787 C CA . PRO A 1 106 ? -17.413 5.705 19.798 1.00 90.94 106 PRO A CA 1
ATOM 788 C C . PRO A 1 106 ? -17.707 7.069 19.166 1.00 90.94 106 PRO A C 1
ATOM 790 O O . PRO A 1 106 ? -16.908 7.995 19.278 1.00 90.94 106 PRO A O 1
ATOM 793 N N . ASP A 1 107 ? -18.889 7.219 18.563 1.00 93.19 107 ASP A N 1
ATOM 794 C CA . ASP A 1 107 ? -19.332 8.467 17.937 1.00 93.19 107 ASP A CA 1
ATOM 795 C C . ASP A 1 107 ? -19.884 9.505 18.924 1.00 93.19 107 ASP A C 1
ATOM 797 O O . ASP A 1 107 ? -20.224 10.619 18.524 1.00 93.19 107 ASP A O 1
ATOM 801 N N . ASN A 1 108 ? -19.969 9.182 20.220 1.00 95.81 108 ASN A N 1
ATOM 802 C CA . ASN A 1 108 ? -20.454 10.129 21.217 1.00 95.81 108 ASN A CA 1
ATOM 803 C C . ASN A 1 108 ? -19.479 11.326 21.328 1.00 95.81 108 ASN A C 1
ATOM 805 O O . ASN A 1 108 ? -18.297 11.115 21.611 1.00 95.81 108 ASN A O 1
ATOM 809 N N . PRO A 1 109 ? -19.937 12.586 21.163 1.00 96.75 109 PRO A N 1
ATOM 810 C CA . PRO A 1 109 ? -19.046 13.748 21.157 1.00 96.75 109 PRO A CA 1
ATOM 811 C C . PRO A 1 109 ? -18.219 13.898 22.438 1.00 96.75 109 PRO A C 1
ATOM 813 O O . PRO A 1 109 ? -17.020 14.163 22.371 1.00 96.75 109 PRO A O 1
ATOM 816 N N . SER A 1 110 ? -18.832 13.685 23.605 1.00 96.19 110 SER A N 1
ATOM 817 C CA . SER A 1 110 ? -18.142 13.774 24.895 1.00 96.19 110 SER A CA 1
ATOM 818 C C . SER A 1 110 ? -17.093 12.676 25.049 1.00 96.19 110 SER A C 1
ATOM 820 O O . SER A 1 110 ? -16.005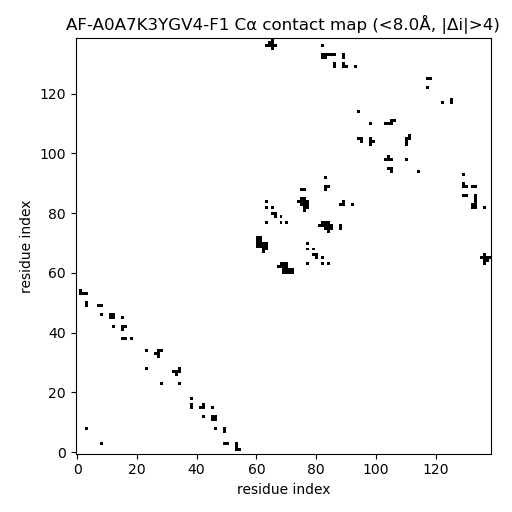 12.943 25.556 1.00 96.19 110 SER A O 1
ATOM 822 N N . PHE A 1 111 ? -17.383 11.465 24.563 1.00 96.38 111 PHE A N 1
ATOM 823 C CA . PHE A 1 111 ? -16.411 10.373 24.534 1.00 96.38 111 PHE A CA 1
ATOM 824 C C . PHE A 1 111 ? -15.226 10.699 23.618 1.00 96.38 111 PHE A C 1
ATOM 826 O O . PHE A 1 111 ? -14.082 10.558 24.037 1.00 96.38 111 PHE A O 1
ATOM 833 N N . ARG A 1 112 ? -15.480 11.210 22.406 1.00 95.56 112 ARG A N 1
ATOM 834 C CA . ARG A 1 112 ? -14.420 11.589 21.455 1.00 95.56 112 ARG A CA 1
ATOM 835 C C . ARG A 1 112 ? -13.492 12.657 22.023 1.00 95.56 112 ARG A C 1
ATOM 837 O O . ARG A 1 112 ? -12.279 12.529 21.894 1.00 95.56 112 ARG A O 1
ATOM 844 N N . VAL A 1 113 ? -14.050 13.677 22.678 1.00 96.88 113 VAL A N 1
ATOM 845 C CA . VAL A 1 113 ? -13.263 14.726 23.346 1.00 96.88 113 VAL A CA 1
ATOM 846 C C . VAL A 1 113 ? -12.435 14.144 24.493 1.00 96.88 113 VAL A C 1
ATOM 848 O O . VAL A 1 113 ? -11.249 14.442 24.603 1.00 96.88 113 VAL A O 1
ATOM 851 N N . ALA A 1 114 ? -13.026 13.283 25.326 1.00 96.25 114 ALA A N 1
ATOM 852 C CA . ALA A 1 114 ? -12.306 12.647 26.427 1.00 96.25 114 ALA A CA 1
ATOM 853 C C . ALA A 1 114 ? -11.163 11.743 25.930 1.00 96.25 114 ALA A C 1
ATOM 855 O O . ALA A 1 114 ? -10.065 11.784 26.481 1.00 96.25 114 ALA A O 1
ATOM 856 N N . LEU A 1 115 ? -11.403 10.966 24.872 1.00 96.00 115 LEU A N 1
ATOM 857 C CA . LEU A 1 115 ? -10.404 10.088 24.270 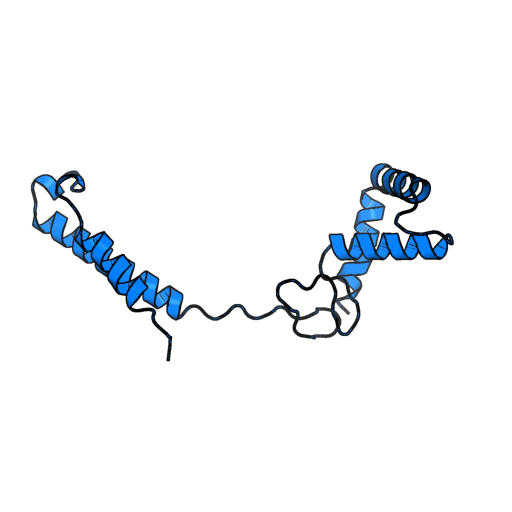1.00 96.00 115 LEU A CA 1
ATOM 858 C C . LEU A 1 115 ? -9.268 10.881 23.612 1.00 96.00 115 LEU A C 1
ATOM 860 O O . LEU A 1 115 ? -8.105 10.526 23.778 1.00 96.00 115 LEU A O 1
ATOM 864 N N . ALA A 1 11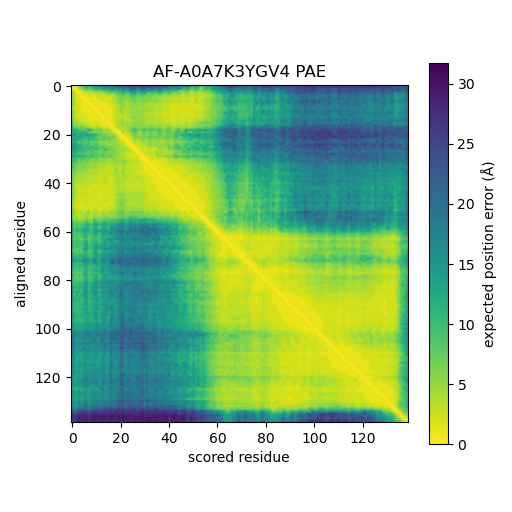6 ? -9.592 11.972 22.909 1.00 95.88 116 ALA A N 1
ATOM 865 C CA . ALA A 1 116 ? -8.595 12.881 22.347 1.00 95.88 116 ALA A CA 1
ATOM 866 C C . ALA A 1 116 ? -7.693 13.460 23.444 1.00 95.88 116 ALA A C 1
ATOM 868 O O . ALA A 1 116 ? -6.474 13.395 23.323 1.00 95.88 116 ALA A O 1
ATOM 869 N N . ARG A 1 117 ? -8.281 13.907 24.562 1.00 96.69 117 ARG A N 1
ATOM 870 C CA . ARG A 1 117 ? -7.515 14.401 25.710 1.00 96.69 117 ARG A CA 1
ATOM 871 C C . ARG A 1 117 ? -6.558 13.342 26.269 1.00 96.69 117 ARG A C 1
ATOM 873 O O . ARG A 1 117 ? -5.404 13.654 26.513 1.00 96.69 117 ARG A O 1
ATOM 880 N N . ILE A 1 118 ? -6.996 12.089 26.418 1.00 95.31 118 ILE A N 1
ATOM 881 C CA . ILE A 1 118 ? -6.122 10.990 26.879 1.00 95.31 118 ILE A CA 1
ATOM 882 C C . ILE A 1 118 ? -4.943 10.780 25.921 1.00 95.31 118 ILE A C 1
ATOM 884 O O . ILE A 1 118 ? -3.811 10.613 26.366 1.00 95.31 118 ILE A O 1
ATOM 888 N N . ARG A 1 119 ? -5.200 10.801 24.608 1.00 94.56 119 ARG A N 1
ATOM 889 C CA . ARG A 1 119 ? -4.160 10.643 23.579 1.00 94.56 119 ARG A CA 1
ATOM 890 C C . ARG A 1 119 ? -3.140 11.783 23.601 1.00 94.56 119 ARG A C 1
ATOM 892 O O . ARG A 1 119 ? -1.973 11.543 23.312 1.00 94.56 119 ARG A O 1
ATOM 899 N N . GLU A 1 120 ? -3.569 12.995 23.943 1.00 96.06 120 GLU A N 1
ATOM 900 C CA . GLU A 1 120 ? -2.701 14.171 24.083 1.00 96.06 120 GLU A CA 1
ATOM 901 C C . GLU A 1 120 ? -1.919 14.175 25.404 1.00 96.06 120 GLU A C 1
ATOM 903 O O . GLU A 1 120 ? -0.735 14.502 25.415 1.00 96.06 120 GLU A O 1
ATOM 908 N N . GLU A 1 121 ? -2.561 13.801 26.512 1.00 97.44 121 GLU A N 1
ATOM 909 C CA . GLU A 1 121 ? -1.951 13.791 27.848 1.00 97.44 121 GLU A CA 1
ATOM 910 C C . GLU A 1 121 ? -0.981 12.615 28.037 1.00 97.44 121 GLU A C 1
ATOM 912 O O . GLU A 1 121 ? 0.009 12.746 28.757 1.00 97.44 121 GLU A O 1
ATOM 917 N N . MET A 1 122 ? -1.246 11.470 27.399 1.00 95.62 122 MET A N 1
ATOM 918 C CA . MET A 1 122 ? -0.479 10.229 27.575 1.00 95.62 122 MET A CA 1
ATOM 919 C C . MET A 1 122 ? -0.174 9.538 26.229 1.00 95.62 122 MET A C 1
ATOM 921 O O . MET A 1 122 ? -0.589 8.395 26.002 1.00 95.62 122 MET A O 1
ATOM 925 N N . PRO A 1 123 ? 0.567 10.194 25.315 1.00 94.81 123 PRO A N 1
ATOM 926 C CA . PRO A 1 123 ? 0.787 9.684 23.961 1.00 94.81 123 PRO A CA 1
ATOM 927 C C . PRO A 1 123 ? 1.585 8.373 23.936 1.00 94.81 123 PRO A C 1
ATOM 929 O O . PRO A 1 123 ? 1.267 7.470 23.162 1.00 94.81 123 PRO A O 1
ATOM 932 N N . GLU A 1 124 ? 2.598 8.234 24.796 1.00 95.06 124 GLU A N 1
ATOM 933 C CA . GLU A 1 124 ? 3.436 7.028 24.855 1.00 95.06 124 GLU A CA 1
ATOM 934 C C . GLU A 1 124 ? 2.668 5.819 25.399 1.00 95.06 124 GLU A C 1
ATOM 936 O O . GLU A 1 124 ? 2.762 4.720 24.850 1.00 95.06 124 GLU A O 1
ATOM 941 N N . GLU A 1 125 ? 1.864 6.017 26.446 1.00 95.31 125 GLU A N 1
ATOM 942 C CA . GLU A 1 125 ? 1.046 4.950 27.028 1.00 95.31 125 GLU A CA 1
ATOM 943 C C . GLU A 1 125 ? -0.037 4.489 26.052 1.00 95.31 125 GLU A C 1
ATOM 945 O O . GLU A 1 125 ? -0.246 3.285 25.878 1.00 95.31 125 GLU A O 1
ATOM 950 N N . TRP A 1 126 ? -0.679 5.438 25.360 1.00 94.81 126 TRP A N 1
ATOM 951 C CA . TRP A 1 126 ? -1.642 5.131 24.311 1.00 94.81 126 TRP A CA 1
ATOM 952 C C . TRP A 1 126 ? -0.995 4.325 23.180 1.00 94.81 126 TRP A C 1
ATOM 954 O O . TRP A 1 126 ? -1.492 3.258 22.816 1.00 94.81 126 TRP A O 1
ATOM 964 N N . ALA A 1 127 ? 0.156 4.775 22.670 1.00 93.69 127 ALA A N 1
ATOM 965 C CA . ALA A 1 127 ? 0.889 4.067 21.625 1.00 93.69 127 ALA A CA 1
ATOM 966 C C . ALA A 1 127 ? 1.301 2.654 22.067 1.00 93.69 127 ALA A C 1
ATOM 968 O O . ALA A 1 127 ? 1.144 1.700 21.304 1.00 93.69 127 ALA A O 1
ATOM 969 N N . ALA A 1 128 ? 1.765 2.489 23.309 1.00 93.75 128 ALA A N 1
ATOM 970 C CA . ALA A 1 128 ? 2.121 1.187 23.863 1.00 93.75 128 ALA A CA 1
ATOM 971 C C . ALA A 1 128 ? 0.906 0.248 23.983 1.00 93.75 128 ALA A C 1
ATOM 973 O O . ALA A 1 128 ? 1.025 -0.953 23.728 1.00 93.75 128 ALA A O 1
ATOM 974 N N . LEU A 1 129 ? -0.270 0.771 24.347 1.00 92.31 129 LEU A N 1
ATOM 975 C CA . LEU A 1 129 ? -1.516 0.001 24.375 1.00 92.31 129 LEU A CA 1
ATOM 976 C C . LEU A 1 129 ? -1.934 -0.442 22.970 1.00 92.31 129 LEU A C 1
ATOM 978 O O . LEU A 1 129 ? -2.185 -1.630 22.764 1.00 92.31 129 LEU A O 1
ATOM 982 N N . VAL A 1 130 ? -1.936 0.471 21.997 1.00 93.19 130 VAL A N 1
ATOM 983 C CA . VAL A 1 130 ? -2.247 0.153 20.593 1.00 93.19 130 VAL A CA 1
ATOM 984 C C . VAL A 1 130 ? -1.264 -0.886 20.040 1.00 93.19 130 VAL A C 1
ATOM 986 O O . VAL A 1 130 ? -1.680 -1.862 19.414 1.00 93.19 130 VAL A O 1
ATOM 989 N N . GLN A 1 131 ? 0.031 -0.756 20.342 1.00 88.31 131 GLN A N 1
ATOM 990 C CA . GLN A 1 131 ? 1.043 -1.742 19.953 1.00 88.31 131 GLN A CA 1
ATOM 991 C C . GLN A 1 131 ? 0.822 -3.116 20.591 1.00 88.31 131 GLN A C 1
ATOM 993 O O . GLN A 1 131 ? 1.022 -4.134 19.936 1.00 88.31 131 GLN A O 1
ATOM 998 N N . LYS A 1 132 ? 0.379 -3.202 21.849 1.00 87.88 132 LYS A N 1
ATOM 999 C CA . LYS A 1 132 ? 0.069 -4.504 22.468 1.00 87.88 132 LYS A CA 1
ATOM 1000 C C . LYS A 1 132 ? -1.074 -5.228 21.754 1.00 87.88 132 LYS A C 1
ATOM 1002 O O . LYS A 1 132 ? -1.052 -6.458 21.676 1.00 87.88 132 LYS A O 1
ATOM 1007 N N . ILE A 1 133 ? -2.034 -4.484 21.208 1.00 86.25 133 ILE A N 1
ATOM 1008 C CA . ILE A 1 133 ? -3.160 -5.035 20.442 1.00 86.25 133 ILE A CA 1
ATOM 1009 C C . ILE A 1 133 ? -2.689 -5.549 19.074 1.00 86.25 133 ILE A C 1
ATOM 1011 O O . ILE A 1 133 ? -3.131 -6.615 18.647 1.00 86.25 133 ILE A O 1
ATOM 1015 N N . THR A 1 134 ? -1.763 -4.851 18.408 1.00 78.06 134 THR A N 1
ATOM 1016 C CA . THR A 1 134 ? -1.197 -5.306 17.124 1.00 78.06 134 THR A CA 1
ATOM 1017 C C . THR A 1 134 ? -0.174 -6.439 17.285 1.00 78.06 134 THR A C 1
ATOM 1019 O O . THR A 1 134 ? -0.127 -7.338 16.449 1.00 78.06 134 THR A O 1
ATOM 1022 N N . VAL A 1 135 ? 0.628 -6.441 18.359 1.00 62.06 135 VAL A N 1
ATOM 1023 C CA . VAL A 1 135 ? 1.759 -7.373 18.574 1.00 62.06 135 VAL A CA 1
ATOM 1024 C C . VAL A 1 135 ? 1.378 -8.651 19.319 1.00 62.06 135 VAL A C 1
ATOM 1026 O O . VAL A 1 135 ? 2.054 -9.659 19.135 1.00 62.06 135 VAL A O 1
ATOM 1029 N N . SER A 1 136 ? 0.255 -8.706 20.048 1.00 54.81 136 SER A N 1
ATOM 1030 C CA . SER A 1 136 ? -0.274 -9.992 20.565 1.00 54.81 136 SER A CA 1
ATOM 1031 C C . SER A 1 136 ? -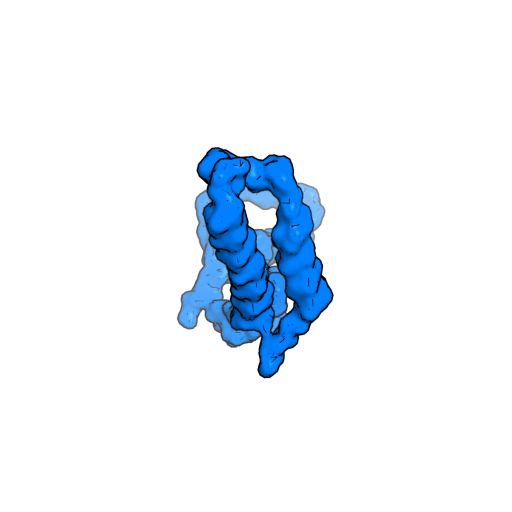0.643 -10.993 19.444 1.00 54.81 136 SER A C 1
ATOM 1033 O O . SER A 1 136 ? -1.089 -12.100 19.715 1.00 54.81 136 SER A O 1
ATOM 1035 N N . ALA A 1 137 ? -0.398 -10.613 18.186 1.00 45.34 137 ALA A N 1
ATOM 1036 C CA . ALA A 1 137 ? -0.280 -11.430 16.988 1.00 45.34 137 ALA A CA 1
ATOM 1037 C C . ALA A 1 137 ? 1.082 -12.146 16.803 1.00 45.34 137 ALA A C 1
ATOM 1039 O O . ALA A 1 137 ? 1.354 -12.630 15.708 1.00 45.34 137 ALA A O 1
ATOM 1040 N N . LYS A 1 138 ? 1.965 -12.180 17.809 1.00 36.59 138 LYS A N 1
ATOM 1041 C CA . LYS A 1 138 ? 3.231 -12.928 17.786 1.00 36.59 138 LYS A CA 1
ATOM 1042 C C . LYS A 1 138 ? 3.409 -13.661 19.118 1.00 36.59 138 LYS A C 1
ATOM 1044 O O . LYS A 1 138 ? 3.995 -13.119 20.052 1.00 36.59 138 LYS A O 1
ATOM 1049 N N . VAL A 1 139 ? 2.859 -14.871 19.197 1.00 35.41 139 VAL A N 1
ATOM 1050 C CA . VAL A 1 139 ? 3.150 -15.867 20.242 1.00 35.41 139 VAL A CA 1
ATOM 1051 C C . VAL A 1 139 ? 3.804 -17.060 19.571 1.00 35.41 139 VAL A C 1
ATOM 1053 O O . VAL A 1 139 ? 3.264 -17.495 18.530 1.00 35.41 139 VAL A O 1
#

Mean predicted aligned error: 10.27 Å

Radius of gyration: 27.85 Å; Cα contacts (8 Å, |Δi|>4): 113; chains: 1; bounding box: 52×36×66 Å

Sequence (139 aa):
MTDIDFGTLITAVVDEMNCTTSELFGDELTDPDLAVKRYNRNVIGRIREVFDEAEAPAPVPPTCSNCGMVLGETARFCSRCGTPLSVDAADELLADRLAKDVGTTPDNPSFRVALARIREEMPEEWAALVQK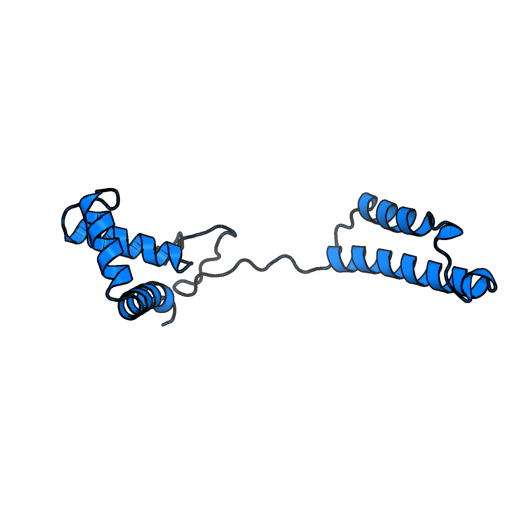ITVSAKV